Protein AF-A0AAJ5R1I3-F1 (afdb_monomer)

Organism: NCBI:txid644356

Secondary structure (DSSP, 8-state):
-------S-SHHHHHHHHHHHHHHHHHHHHGGGSPPHHHHHHHHHHHHHHHHHHHHHHHHHHHHHHHHHHHHHHHHHHHHHHHHHHHHHHHHHHHHHHHHHHHHHHHHHHHHHTT---PPP----------------PPPPP----

Solvent-accessible surface area (backbone atoms only —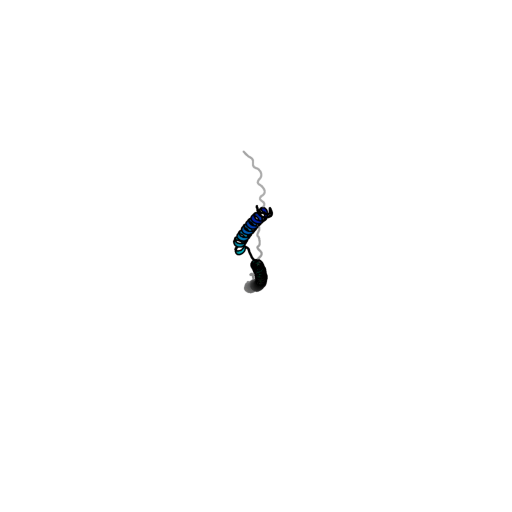 not comparable to full-atom values): 9051 Å² total; per-residue (Å²): 134,88,77,84,87,86,80,94,76,58,70,70,55,56,56,50,49,55,53,49,52,56,49,49,56,52,46,67,67,43,56,86,75,50,84,48,75,66,55,55,52,49,53,50,50,53,51,53,49,53,52,51,51,52,50,51,51,50,53,49,52,52,50,49,52,52,50,52,51,54,49,52,54,50,51,53,52,52,52,49,53,51,51,51,51,53,51,50,52,53,52,52,52,53,53,51,51,52,55,52,48,54,52,50,51,54,52,50,51,57,59,56,50,71,77,61,75,70,78,75,81,89,73,89,72,84,82,79,81,80,77,77,82,80,74,86,76,80,81,86,76,91,80,82,83,136

Foldseek 3Di:
DDDDDDDPPPDVVVVVVVVVVVVVVVCVVCVVVDDDPVNVVVVVVVVVVVVVVVVVVVVVVVVVVVVVVVVVVVVVVVVVVVVVVVVVVVVVVVVVVVVVVVVVVVVVVVVVVVVPPPPDPDDPDDDPPDDDPPPDDDDDDDDDDD

Mean predicted aligned error: 18.34 Å

Sequence (146 aa):
MTRESPSLAGDGNLSHDARMEARIVQLETIIPTLATKADVESLRADLNKSAGELLADLNKSAGELRADLNKSAGELRADFEKAQKENRTWMLATVLALFAGILGVGGFVVSSIKGSYQALPAQSAPIIIQLPAQALQPPPQAAKQP

Structure (mmCIF, N/CA/C/O backbone):
data_AF-A0AAJ5R1I3-F1
#
_entry.id   AF-A0AAJ5R1I3-F1
#
loop_
_atom_site.group_PDB
_atom_site.id
_atom_site.type_symbol
_atom_site.label_atom_id
_atom_site.label_alt_id
_atom_site.label_comp_id
_atom_site.label_asym_id
_atom_site.label_entity_id
_atom_site.label_seq_id
_atom_site.pdbx_PDB_ins_code
_atom_site.Cartn_x
_atom_site.Cartn_y
_atom_site.Cartn_z
_atom_site.occupancy
_atom_site.B_iso_or_equiv
_atom_site.auth_seq_id
_atom_site.auth_comp_id
_atom_site.auth_asym_id
_atom_site.auth_atom_id
_atom_site.pdbx_PDB_model_num
ATOM 1 N N . MET A 1 1 ? 56.980 12.813 -82.007 1.00 42.78 1 MET A N 1
ATOM 2 C CA . MET A 1 1 ? 57.601 12.979 -80.677 1.00 42.78 1 MET A CA 1
ATOM 3 C C . MET A 1 1 ? 56.604 13.745 -79.819 1.00 42.78 1 MET A C 1
ATOM 5 O O . MET A 1 1 ? 56.274 14.858 -80.187 1.00 42.78 1 MET A O 1
ATOM 9 N N . THR A 1 2 ? 55.865 13.042 -78.949 1.00 49.53 2 THR A N 1
ATOM 10 C CA . THR A 1 2 ? 56.117 12.924 -77.482 1.00 49.53 2 THR A CA 1
ATOM 11 C C . THR A 1 2 ? 55.581 14.149 -76.728 1.00 49.53 2 THR A C 1
ATOM 13 O O . THR A 1 2 ? 55.910 15.253 -77.124 1.00 49.53 2 THR A O 1
ATOM 16 N N . ARG A 1 3 ? 54.818 14.079 -75.633 1.00 48.66 3 ARG A N 1
ATOM 17 C CA . ARG A 1 3 ? 54.416 13.009 -74.701 1.00 48.66 3 ARG A CA 1
ATOM 18 C C . ARG A 1 3 ? 53.268 13.583 -73.833 1.00 48.66 3 ARG A C 1
ATOM 20 O O . ARG A 1 3 ? 53.324 14.762 -73.511 1.00 48.66 3 ARG A O 1
ATOM 27 N N . GLU A 1 4 ? 52.304 12.729 -73.480 1.00 55.00 4 GLU A N 1
ATOM 28 C CA . GLU A 1 4 ? 51.618 12.594 -72.173 1.00 55.00 4 GLU A CA 1
ATOM 29 C C . GLU A 1 4 ? 51.054 13.845 -71.445 1.00 55.00 4 GLU A C 1
ATOM 31 O O . GLU A 1 4 ? 51.787 14.722 -70.995 1.00 55.00 4 GLU A O 1
ATOM 36 N N . SER A 1 5 ? 49.741 13.838 -71.181 1.00 65.50 5 SER A N 1
ATOM 37 C CA . SER A 1 5 ? 49.117 14.547 -70.043 1.00 65.50 5 SER A CA 1
ATOM 38 C C . SER A 1 5 ? 49.452 13.834 -68.714 1.00 65.50 5 SER A C 1
ATOM 40 O O . SER A 1 5 ? 49.737 12.637 -68.743 1.00 65.50 5 SER A O 1
ATOM 42 N N . PRO A 1 6 ? 49.349 14.494 -67.538 1.00 58.75 6 PRO A N 1
ATOM 43 C CA . PRO A 1 6 ? 48.180 14.167 -66.712 1.00 58.75 6 PRO A CA 1
ATOM 44 C C . PRO A 1 6 ? 47.597 15.329 -65.884 1.00 58.75 6 PRO A C 1
ATOM 46 O O . PRO A 1 6 ? 48.252 16.287 -65.485 1.00 58.75 6 PRO A O 1
ATOM 49 N N . SER A 1 7 ? 46.302 15.179 -65.633 1.00 56.16 7 SER A N 1
ATOM 50 C CA . SER A 1 7 ? 45.360 16.026 -64.906 1.00 56.16 7 SER A CA 1
ATOM 51 C C . SER A 1 7 ? 45.660 16.207 -63.408 1.00 56.16 7 SER A C 1
ATOM 53 O O . SER A 1 7 ? 45.781 15.229 -62.675 1.00 56.16 7 SER A O 1
ATOM 55 N N . LEU A 1 8 ? 45.617 17.458 -62.933 1.00 56.56 8 LEU A N 1
ATOM 56 C CA . LEU A 1 8 ? 45.703 17.892 -61.523 1.00 56.56 8 LEU A CA 1
ATOM 57 C C . LEU A 1 8 ? 44.417 17.651 -60.683 1.00 56.56 8 LEU A C 1
ATOM 59 O O . LEU A 1 8 ? 44.155 18.366 -59.722 1.00 56.56 8 LEU A O 1
ATOM 63 N N . ALA A 1 9 ? 43.598 16.650 -61.016 1.00 58.69 9 ALA A N 1
ATOM 64 C CA . ALA A 1 9 ? 42.304 16.401 -60.358 1.00 58.69 9 ALA A CA 1
ATOM 65 C C . ALA A 1 9 ? 42.320 15.285 -59.282 1.00 58.69 9 ALA A C 1
ATOM 67 O O . ALA A 1 9 ? 41.268 14.940 -58.753 1.00 58.69 9 ALA A O 1
ATOM 68 N N . GLY A 1 10 ? 43.481 14.692 -58.967 1.00 58.97 10 GLY A N 1
ATOM 69 C CA . GLY A 1 10 ? 43.564 13.428 -58.212 1.00 58.97 10 GLY A CA 1
ATOM 70 C C . GLY A 1 10 ? 43.868 13.504 -56.706 1.00 58.97 10 GLY A C 1
ATOM 71 O O . GLY A 1 10 ? 43.483 12.596 -55.981 1.00 58.97 10 GLY A O 1
ATOM 72 N N . ASP A 1 11 ? 44.524 14.552 -56.202 1.00 61.41 11 ASP A N 1
ATOM 73 C CA . ASP A 1 11 ? 45.155 14.510 -54.863 1.00 61.41 11 ASP A CA 1
ATOM 74 C C . ASP A 1 11 ? 44.174 14.758 -53.688 1.00 61.41 11 ASP A C 1
ATOM 76 O O . ASP A 1 11 ? 44.188 14.074 -52.663 1.00 61.41 11 ASP A O 1
ATOM 80 N N . GLY A 1 12 ? 43.223 15.684 -53.858 1.00 68.69 12 GLY A N 1
ATOM 81 C CA . GLY A 1 12 ? 42.193 15.974 -52.848 1.00 68.69 12 GLY A CA 1
ATOM 82 C C . GLY A 1 12 ? 41.113 14.891 -52.723 1.00 68.69 12 GLY A C 1
ATOM 83 O O . GLY A 1 12 ? 40.548 14.706 -51.647 1.00 68.69 12 GLY A O 1
ATOM 84 N N . ASN A 1 13 ? 40.846 14.150 -53.802 1.00 71.31 13 ASN A N 1
ATOM 85 C CA . ASN A 1 13 ? 39.834 13.093 -53.805 1.00 71.31 13 ASN A CA 1
ATOM 86 C C . ASN A 1 13 ? 40.316 11.860 -53.020 1.00 71.31 13 ASN A C 1
ATOM 88 O O . ASN A 1 13 ? 39.597 11.343 -52.175 1.00 71.31 13 ASN A O 1
ATOM 92 N N . LEU A 1 14 ? 41.585 11.474 -53.200 1.00 75.75 14 LEU A N 1
ATOM 93 C CA . LEU A 1 14 ? 42.201 10.339 -52.500 1.00 75.75 14 LEU A CA 1
ATOM 94 C C . LEU A 1 14 ? 42.266 10.540 -50.975 1.00 75.75 14 LEU A C 1
ATOM 96 O O . LEU A 1 14 ? 42.027 9.609 -50.207 1.00 75.75 14 LEU A O 1
ATOM 100 N N . SER A 1 15 ? 42.568 11.760 -50.519 1.00 80.88 15 SER A N 1
ATOM 101 C CA . SER A 1 15 ? 42.610 12.083 -49.083 1.00 80.88 15 SER A CA 1
ATOM 102 C C . SER A 1 15 ? 41.217 12.155 -48.444 1.00 80.88 15 SER A C 1
ATOM 104 O O . SER A 1 15 ? 41.043 11.780 -47.280 1.00 80.88 15 SER A O 1
ATOM 106 N N . HIS A 1 16 ? 40.210 12.599 -49.198 1.00 86.75 16 HIS A N 1
ATOM 107 C CA . HIS A 1 16 ? 38.816 12.589 -48.765 1.00 86.75 16 HIS A CA 1
ATOM 108 C C . HIS A 1 16 ? 38.272 11.160 -48.631 1.00 86.75 16 HIS A C 1
ATOM 110 O O . HIS A 1 16 ? 37.646 10.837 -47.618 1.00 86.75 16 HIS A O 1
ATOM 116 N N . ASP A 1 17 ? 38.585 10.295 -49.594 1.00 89.75 17 ASP A N 1
ATOM 117 C CA . ASP A 1 17 ? 38.174 8.891 -49.596 1.00 89.75 17 ASP A CA 1
ATOM 118 C C . ASP A 1 17 ? 38.797 8.131 -48.415 1.00 89.75 17 ASP A C 1
ATOM 120 O O . ASP A 1 17 ? 38.080 7.487 -47.650 1.00 89.75 17 ASP A O 1
ATOM 124 N N . ALA A 1 18 ? 40.096 8.319 -48.149 1.00 89.12 18 ALA A N 1
ATOM 125 C CA . ALA A 1 18 ? 40.764 7.723 -46.985 1.00 89.12 18 ALA A CA 1
ATOM 126 C C . ALA A 1 18 ? 40.139 8.153 -45.640 1.00 89.12 18 ALA A C 1
ATOM 128 O O . ALA A 1 18 ? 40.056 7.370 -44.690 1.00 89.12 18 ALA A O 1
ATOM 129 N N . ARG A 1 19 ? 39.665 9.402 -45.543 1.00 91.69 19 ARG A N 1
ATOM 130 C CA . ARG A 1 19 ? 38.959 9.909 -44.356 1.00 91.69 19 ARG A CA 1
ATOM 131 C C . ARG A 1 19 ? 37.545 9.338 -44.233 1.00 91.69 19 ARG A C 1
ATOM 133 O O . ARG A 1 19 ? 37.079 9.153 -43.107 1.00 91.69 19 ARG A O 1
ATOM 140 N N . MET A 1 20 ? 36.850 9.107 -45.348 1.00 93.56 20 MET A N 1
ATOM 141 C CA . MET A 1 20 ? 35.545 8.439 -45.341 1.00 93.56 20 MET A CA 1
ATOM 142 C C . MET A 1 20 ? 35.683 6.983 -44.898 1.00 93.56 20 MET A C 1
ATOM 144 O O . MET A 1 20 ? 34.953 6.575 -43.998 1.00 93.56 20 MET A O 1
ATOM 148 N N . GLU A 1 21 ? 36.678 6.259 -45.408 1.00 93.44 21 GLU A N 1
ATOM 149 C CA . GLU A 1 21 ? 36.991 4.887 -44.984 1.00 93.44 21 GLU A CA 1
ATOM 150 C C . GLU A 1 21 ? 37.261 4.797 -43.474 1.00 93.44 21 GLU A C 1
ATOM 152 O O . GLU A 1 21 ? 36.655 3.991 -42.768 1.00 93.44 21 GLU A O 1
ATOM 157 N N . ALA A 1 22 ? 38.075 5.706 -42.924 1.00 93.50 22 ALA A N 1
ATOM 158 C CA . ALA A 1 22 ? 38.331 5.747 -41.482 1.00 93.50 22 ALA A CA 1
ATOM 159 C C . ALA A 1 22 ? 37.051 5.966 -40.643 1.00 93.50 22 ALA A C 1
ATOM 161 O O . ALA A 1 22 ? 36.911 5.400 -39.557 1.00 93.50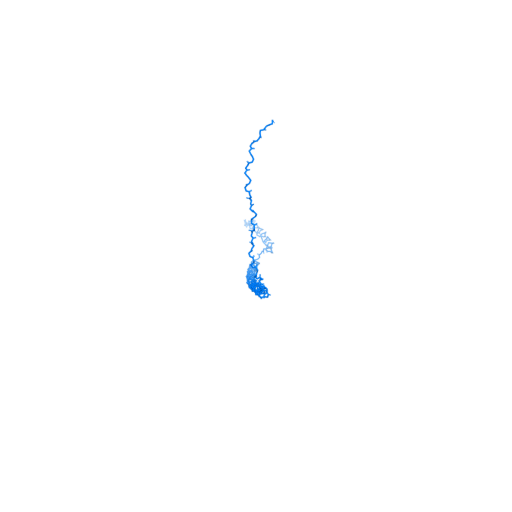 22 ALA A O 1
ATOM 162 N N . ARG A 1 23 ? 36.099 6.772 -41.140 1.00 93.50 23 ARG A N 1
ATOM 163 C CA . ARG A 1 23 ? 34.801 6.999 -40.478 1.00 93.50 23 ARG A CA 1
ATOM 164 C C . ARG A 1 23 ? 33.881 5.787 -40.580 1.00 93.50 23 ARG A C 1
ATOM 166 O O . ARG A 1 23 ? 33.162 5.521 -39.622 1.00 93.50 23 ARG A O 1
ATOM 173 N N . ILE A 1 24 ? 33.899 5.069 -41.701 1.00 95.12 24 ILE A N 1
ATOM 174 C CA . ILE A 1 24 ? 33.105 3.848 -41.896 1.00 95.12 24 ILE A CA 1
ATOM 175 C C . ILE A 1 24 ? 33.560 2.776 -40.905 1.00 95.12 24 ILE A C 1
ATOM 177 O O . ILE A 1 24 ? 32.738 2.298 -40.128 1.00 95.12 24 ILE A O 1
ATOM 181 N N . VAL A 1 25 ? 34.867 2.509 -40.824 1.00 94.94 25 VAL A N 1
ATOM 182 C CA . VAL A 1 25 ? 35.434 1.548 -39.858 1.00 94.94 25 VAL A CA 1
ATOM 183 C C . VAL A 1 25 ? 35.075 1.927 -38.414 1.00 94.94 25 VAL A C 1
ATOM 185 O O . VAL A 1 25 ? 34.725 1.072 -37.594 1.00 94.94 25 VAL A O 1
ATOM 188 N N . GLN A 1 26 ? 35.109 3.224 -38.090 1.00 93.25 26 GLN A N 1
ATOM 189 C CA . GLN A 1 26 ? 34.713 3.711 -36.769 1.00 93.25 26 GLN A CA 1
ATOM 190 C C . GLN A 1 26 ? 33.216 3.494 -36.490 1.00 93.25 26 GLN A C 1
ATOM 192 O O . GLN A 1 26 ? 32.855 3.109 -35.378 1.00 93.25 26 GLN A O 1
ATOM 197 N N . LEU A 1 27 ? 32.344 3.712 -37.477 1.00 93.12 27 LEU A N 1
ATOM 198 C CA . LEU A 1 27 ? 30.908 3.468 -37.341 1.00 93.12 27 LEU A CA 1
ATOM 199 C C . LEU A 1 27 ? 30.604 1.977 -37.193 1.00 93.12 27 LEU A C 1
ATOM 201 O O . LEU A 1 27 ? 29.858 1.619 -36.290 1.00 93.12 27 LEU A O 1
ATOM 205 N N . GLU A 1 28 ? 31.216 1.108 -37.996 1.00 94.25 28 GLU A N 1
ATOM 206 C CA . GLU A 1 28 ? 31.054 -0.350 -37.890 1.00 94.25 28 GLU A CA 1
ATOM 207 C C . GLU A 1 28 ? 31.477 -0.880 -36.516 1.00 94.25 28 GLU A C 1
ATOM 209 O O . GLU A 1 28 ? 30.824 -1.762 -35.961 1.00 94.25 28 GLU A O 1
ATOM 214 N N . THR A 1 29 ? 32.515 -0.282 -35.925 1.00 93.94 29 THR A N 1
ATOM 215 C CA . THR A 1 29 ? 32.968 -0.625 -34.569 1.00 93.94 29 THR A CA 1
ATOM 216 C C . THR A 1 29 ? 31.969 -0.179 -33.493 1.00 93.94 29 THR A C 1
ATOM 218 O O . THR A 1 29 ? 31.801 -0.865 -32.486 1.00 93.94 29 THR A O 1
ATOM 221 N N . ILE A 1 30 ? 31.299 0.964 -33.679 1.00 94.31 30 ILE A N 1
ATOM 222 C CA . ILE A 1 30 ? 30.423 1.569 -32.660 1.00 94.31 30 ILE A CA 1
ATOM 223 C C . ILE A 1 30 ? 28.972 1.069 -32.764 1.00 94.31 30 ILE A C 1
ATOM 225 O O . ILE A 1 30 ? 28.338 0.862 -31.728 1.00 94.31 30 ILE A O 1
ATOM 229 N N . ILE A 1 31 ? 28.452 0.823 -33.972 1.00 92.94 31 ILE A N 1
ATOM 230 C CA . ILE A 1 31 ? 27.080 0.347 -34.239 1.00 92.94 31 ILE A CA 1
ATOM 231 C C . ILE A 1 31 ? 26.611 -0.784 -33.302 1.00 92.94 31 ILE A C 1
ATOM 233 O O . ILE A 1 31 ? 25.524 -0.634 -32.746 1.00 92.94 31 ILE A O 1
ATOM 237 N N . PRO A 1 32 ? 27.373 -1.870 -33.048 1.00 91.56 32 PRO A N 1
ATOM 238 C CA . PRO A 1 32 ? 26.905 -2.960 -32.183 1.00 91.56 32 PRO A CA 1
ATOM 239 C C . PRO A 1 32 ? 26.792 -2.584 -30.696 1.00 91.56 32 PRO A C 1
ATOM 241 O O . PRO A 1 32 ? 26.204 -3.332 -29.921 1.00 91.56 32 PRO A O 1
ATOM 244 N N . THR A 1 33 ? 27.360 -1.449 -30.284 1.00 91.56 33 THR A N 1
ATOM 245 C CA . THR A 1 33 ? 27.315 -0.953 -28.896 1.00 91.56 33 THR A CA 1
ATOM 246 C C . THR A 1 33 ? 26.300 0.167 -28.687 1.00 91.56 33 THR A C 1
ATOM 248 O O . THR A 1 33 ? 26.028 0.550 -27.549 1.00 91.56 33 THR A O 1
ATOM 251 N N . LEU A 1 34 ? 25.738 0.708 -29.771 1.00 92.88 34 LEU A N 1
ATOM 252 C CA . LEU A 1 34 ? 24.719 1.742 -29.689 1.00 92.88 34 LEU A CA 1
ATOM 253 C C . LEU A 1 34 ? 23.361 1.120 -29.390 1.00 92.88 34 LEU A C 1
ATOM 255 O O . LEU A 1 34 ? 22.942 0.162 -30.033 1.00 92.88 34 LEU A O 1
ATOM 259 N N . ALA A 1 35 ? 22.645 1.734 -28.452 1.00 91.25 35 ALA A N 1
ATOM 260 C CA . ALA A 1 35 ? 21.243 1.426 -28.245 1.00 91.25 35 ALA A CA 1
ATOM 261 C C . ALA A 1 35 ? 20.453 1.763 -29.513 1.00 91.25 35 ALA A C 1
ATOM 263 O O . ALA A 1 35 ? 20.545 2.868 -30.063 1.00 91.25 35 ALA A O 1
ATOM 264 N N . THR A 1 36 ? 19.661 0.803 -29.967 1.00 93.56 36 THR A N 1
ATOM 265 C CA . THR A 1 36 ? 18.763 0.985 -31.098 1.00 93.56 36 THR A CA 1
ATOM 266 C C . THR A 1 36 ? 17.476 1.672 -30.646 1.00 93.56 36 THR A C 1
ATOM 268 O O . THR A 1 36 ? 17.127 1.723 -29.465 1.00 93.56 36 THR A O 1
ATOM 271 N N . LYS A 1 37 ? 16.707 2.187 -31.609 1.00 94.75 37 LYS A N 1
ATOM 272 C CA . LYS A 1 37 ? 15.369 2.732 -31.339 1.00 94.75 37 LYS A CA 1
ATOM 273 C C . LYS A 1 37 ? 14.445 1.697 -30.679 1.00 94.75 37 LYS A C 1
ATOM 275 O O . LYS A 1 37 ? 13.630 2.075 -29.843 1.00 94.75 37 LYS A O 1
ATOM 280 N N . ALA A 1 38 ? 14.604 0.417 -31.023 1.00 94.88 38 ALA A N 1
ATOM 281 C CA . ALA A 1 38 ? 13.839 -0.672 -30.425 1.00 94.88 38 ALA A CA 1
ATOM 282 C C . ALA A 1 38 ? 14.158 -0.840 -28.929 1.00 94.88 38 ALA A C 1
ATOM 284 O O . ALA A 1 38 ? 13.236 -0.998 -28.133 1.00 94.88 38 ALA A O 1
ATOM 285 N N . ASP A 1 39 ? 15.428 -0.712 -28.531 1.00 95.88 39 ASP A N 1
ATOM 286 C CA . ASP A 1 39 ? 15.838 -0.817 -27.122 1.00 95.88 39 ASP A CA 1
ATOM 287 C C . ASP A 1 39 ? 15.226 0.305 -26.275 1.00 95.88 39 ASP A C 1
ATOM 289 O O . ASP A 1 39 ? 14.730 0.073 -25.173 1.00 95.88 39 ASP A O 1
ATOM 293 N N . VAL A 1 40 ? 15.196 1.529 -26.813 1.00 96.25 40 VAL A N 1
ATOM 294 C CA . VAL A 1 40 ? 14.585 2.686 -26.139 1.00 96.25 40 VAL A CA 1
ATOM 295 C C . VAL A 1 40 ? 13.069 2.523 -26.011 1.00 96.25 40 VAL A C 1
ATOM 297 O O . VAL A 1 40 ? 12.496 2.858 -24.973 1.00 96.25 40 VAL A O 1
ATOM 300 N N . GLU A 1 41 ? 12.403 2.007 -27.045 1.00 97.56 41 GLU A N 1
ATOM 301 C CA . GLU A 1 41 ? 10.967 1.715 -26.992 1.00 97.56 41 GLU A CA 1
ATOM 302 C C . GLU A 1 41 ? 10.649 0.604 -25.984 1.00 97.56 41 GLU A C 1
ATOM 304 O O . GLU A 1 41 ? 9.704 0.760 -25.207 1.00 97.56 41 GLU A O 1
ATOM 309 N N . SER A 1 42 ? 11.469 -0.451 -25.927 1.00 96.75 42 SER A N 1
ATOM 310 C CA . SER A 1 42 ? 11.349 -1.515 -24.924 1.00 96.75 42 SER A CA 1
ATOM 311 C C . SER A 1 42 ? 11.509 -0.962 -23.512 1.00 96.75 42 SER A C 1
ATOM 313 O O . SER A 1 42 ? 10.632 -1.157 -22.675 1.00 96.75 42 SER A O 1
ATOM 315 N N . LEU A 1 43 ? 12.566 -0.183 -23.259 1.00 97.50 43 LEU A N 1
ATOM 316 C CA . LEU A 1 43 ? 12.811 0.409 -21.944 1.00 97.50 43 LEU A CA 1
ATOM 317 C C . LEU A 1 43 ? 11.661 1.328 -21.510 1.00 97.50 43 LEU A C 1
ATOM 319 O O . LEU A 1 43 ? 11.266 1.340 -20.344 1.00 97.50 43 LEU A O 1
ATOM 323 N N . ARG A 1 44 ? 11.088 2.091 -22.447 1.00 97.25 44 ARG A N 1
ATOM 324 C CA . ARG A 1 44 ? 9.927 2.944 -22.172 1.00 97.25 44 ARG A CA 1
ATOM 325 C C . ARG A 1 44 ? 8.676 2.122 -21.856 1.00 97.25 44 ARG A C 1
ATOM 327 O O . ARG A 1 44 ? 7.907 2.515 -20.978 1.00 97.25 44 ARG A O 1
ATOM 334 N N . ALA A 1 45 ? 8.462 1.012 -22.558 1.00 97.75 45 ALA A N 1
ATOM 335 C CA . ALA A 1 45 ? 7.361 0.098 -22.276 1.00 97.75 45 ALA A CA 1
ATOM 336 C C . ALA A 1 45 ? 7.515 -0.545 -20.889 1.00 97.75 45 ALA A C 1
ATOM 338 O O . ALA A 1 45 ? 6.562 -0.526 -20.109 1.00 97.75 45 ALA A O 1
ATOM 339 N N . ASP A 1 46 ? 8.716 -1.012 -20.547 1.00 97.94 46 ASP A N 1
ATOM 340 C CA . ASP A 1 46 ? 9.024 -1.607 -19.242 1.00 97.94 46 ASP A CA 1
ATOM 341 C C . ASP A 1 46 ? 8.867 -0.597 -18.099 1.00 97.94 46 ASP A C 1
ATOM 343 O O . ASP A 1 46 ? 8.296 -0.911 -17.050 1.00 97.94 46 ASP A O 1
ATOM 347 N N . LEU A 1 47 ? 9.294 0.651 -18.309 1.00 97.88 47 LEU A N 1
ATOM 348 C CA . LEU A 1 47 ? 9.109 1.718 -17.328 1.00 97.88 47 LEU A CA 1
ATOM 349 C C . LEU A 1 47 ? 7.624 2.035 -17.112 1.00 97.88 47 LEU A C 1
ATOM 351 O O . LEU A 1 47 ? 7.174 2.152 -15.976 1.00 97.88 47 LEU A O 1
ATOM 355 N N . ASN A 1 48 ? 6.842 2.139 -18.188 1.00 97.88 48 ASN A N 1
ATOM 356 C CA . ASN A 1 48 ? 5.404 2.382 -18.072 1.00 97.88 48 ASN A CA 1
ATOM 357 C C . ASN A 1 48 ? 4.684 1.217 -17.386 1.00 97.88 48 ASN A C 1
ATOM 359 O O . ASN A 1 48 ? 3.784 1.441 -16.576 1.00 97.88 48 ASN A O 1
ATOM 363 N N . LYS A 1 49 ? 5.083 -0.020 -17.694 1.00 98.06 49 LYS A N 1
ATOM 364 C CA . LYS A 1 49 ? 4.528 -1.219 -17.069 1.00 98.06 49 LYS A CA 1
ATOM 365 C C . LYS A 1 49 ? 4.835 -1.256 -15.573 1.00 98.06 49 LYS A C 1
ATOM 367 O O . LYS A 1 49 ? 3.906 -1.352 -14.779 1.00 98.06 49 LYS A O 1
ATOM 372 N N . SER A 1 50 ? 6.104 -1.113 -15.194 1.00 97.81 50 SER A N 1
ATOM 373 C CA . SER A 1 50 ? 6.522 -1.122 -13.784 1.00 97.81 50 SER A CA 1
ATOM 374 C C . SER A 1 50 ? 5.887 0.016 -12.984 1.00 97.81 50 SER A C 1
ATOM 376 O O . SER A 1 50 ? 5.429 -0.203 -11.865 1.00 97.81 50 SER A O 1
ATOM 378 N N . ALA A 1 51 ? 5.767 1.213 -13.566 1.00 97.62 51 ALA A N 1
ATOM 379 C CA . ALA A 1 51 ? 5.042 2.318 -12.943 1.00 97.62 51 ALA A CA 1
ATOM 380 C C . ALA A 1 51 ? 3.551 1.992 -12.740 1.00 97.62 51 ALA A C 1
ATOM 382 O O . ALA A 1 51 ? 2.991 2.299 -11.688 1.00 97.62 51 ALA A O 1
ATOM 383 N N . GLY A 1 52 ? 2.909 1.350 -13.722 1.00 98.12 52 GLY A N 1
ATOM 384 C CA . GLY A 1 52 ? 1.522 0.900 -13.609 1.00 98.12 52 GLY A CA 1
ATOM 385 C C . GLY A 1 52 ? 1.323 -0.154 -12.517 1.00 98.12 52 GLY A C 1
ATOM 386 O O . GLY A 1 52 ? 0.382 -0.048 -11.733 1.00 98.12 52 GLY A O 1
ATOM 387 N N . GLU A 1 53 ? 2.227 -1.129 -12.428 1.00 98.19 53 GLU A N 1
ATOM 388 C CA . GLU A 1 53 ? 2.214 -2.171 -11.392 1.00 98.19 53 GLU A CA 1
ATOM 389 C C . GLU A 1 53 ? 2.399 -1.570 -9.991 1.00 98.19 53 GLU A C 1
ATOM 391 O O . GLU A 1 53 ? 1.590 -1.831 -9.102 1.00 98.19 53 GLU A O 1
ATOM 396 N N . LEU A 1 54 ? 3.369 -0.666 -9.814 1.00 97.94 54 LEU A N 1
ATOM 397 C CA . LEU A 1 54 ? 3.592 0.050 -8.551 1.00 97.94 54 LEU A CA 1
ATOM 398 C C . LEU A 1 54 ? 2.358 0.839 -8.093 1.00 97.94 54 LEU A C 1
ATOM 400 O O . LEU A 1 54 ? 2.016 0.825 -6.910 1.00 97.94 54 LEU A O 1
ATOM 404 N N . LEU A 1 55 ? 1.677 1.531 -9.010 1.00 97.50 55 LEU A N 1
ATOM 405 C CA . LEU A 1 55 ? 0.451 2.269 -8.686 1.00 97.50 55 LEU A CA 1
ATOM 406 C C . LEU A 1 55 ? -0.698 1.332 -8.299 1.00 97.50 55 LEU A C 1
ATOM 408 O O . LEU A 1 55 ? -1.466 1.651 -7.386 1.00 97.50 55 LEU A O 1
ATOM 412 N N . ALA A 1 56 ? -0.816 0.182 -8.964 1.00 97.62 56 ALA A N 1
ATOM 413 C CA . ALA A 1 56 ? -1.812 -0.826 -8.622 1.00 97.62 56 ALA A CA 1
ATOM 414 C C . ALA A 1 56 ? -1.562 -1.409 -7.222 1.00 97.62 56 ALA A C 1
ATOM 416 O O . ALA A 1 56 ? -2.495 -1.477 -6.416 1.00 97.62 56 ALA A O 1
ATOM 417 N N . ASP A 1 57 ? -0.311 -1.742 -6.903 1.00 98.06 57 ASP A N 1
ATOM 418 C CA . ASP A 1 57 ? 0.091 -2.260 -5.592 1.00 98.06 57 ASP A CA 1
ATOM 419 C C . ASP A 1 57 ? -0.104 -1.226 -4.477 1.00 98.06 57 ASP A C 1
ATOM 421 O O . ASP A 1 57 ? -0.606 -1.551 -3.395 1.00 98.06 57 ASP A O 1
ATOM 425 N N . LEU A 1 58 ? 0.211 0.044 -4.743 1.00 97.44 58 LEU A N 1
ATOM 426 C CA . LEU A 1 58 ? -0.048 1.136 -3.805 1.00 97.44 58 LEU A CA 1
ATOM 427 C C . LEU A 1 58 ? -1.551 1.280 -3.525 1.00 97.44 58 LEU A C 1
ATOM 429 O O . LEU A 1 58 ? -1.969 1.393 -2.375 1.00 97.44 58 LEU A O 1
ATOM 433 N N . ASN A 1 59 ? -2.383 1.250 -4.567 1.00 97.06 59 ASN A N 1
ATOM 434 C CA . ASN A 1 59 ? -3.828 1.375 -4.404 1.00 97.06 59 ASN A CA 1
ATOM 435 C C . ASN A 1 59 ? -4.428 0.168 -3.666 1.00 97.06 59 ASN A C 1
ATOM 437 O O . ASN A 1 59 ? -5.310 0.329 -2.820 1.00 97.06 59 ASN A O 1
ATOM 441 N N . LYS A 1 60 ? -3.925 -1.039 -3.948 1.00 97.88 60 LYS A N 1
ATOM 442 C CA . LYS A 1 60 ? -4.327 -2.263 -3.251 1.00 97.88 60 LYS A CA 1
ATOM 443 C C . LYS A 1 60 ? -3.958 -2.205 -1.770 1.00 97.88 60 LYS A C 1
ATOM 445 O O . LYS A 1 60 ? -4.839 -2.363 -0.929 1.00 97.88 60 LYS A O 1
ATOM 450 N N . SER A 1 61 ? -2.696 -1.918 -1.457 1.00 97.31 61 SER A N 1
ATOM 451 C CA . SER A 1 61 ? -2.212 -1.834 -0.072 1.00 97.31 61 SER A CA 1
ATOM 452 C C . SER A 1 61 ? -2.913 -0.729 0.724 1.00 97.31 61 SER A C 1
ATOM 454 O O . SER A 1 61 ? -3.286 -0.945 1.875 1.00 97.31 61 SER A O 1
ATOM 456 N N . ALA A 1 62 ? -3.189 0.427 0.113 1.00 96.44 62 ALA A N 1
ATOM 457 C CA . ALA A 1 62 ? -3.988 1.479 0.740 1.00 96.44 62 ALA A CA 1
ATOM 458 C C . ALA A 1 62 ? -5.431 1.023 1.032 1.00 96.44 62 ALA A C 1
ATOM 460 O O . ALA A 1 62 ? -5.989 1.353 2.082 1.00 96.44 62 ALA A O 1
ATOM 461 N N . GLY A 1 63 ? -6.035 0.255 0.120 1.00 97.75 63 GLY A N 1
ATOM 462 C CA . GLY A 1 63 ? -7.357 -0.343 0.304 1.00 97.75 63 GLY A CA 1
ATOM 463 C C . GLY A 1 63 ? -7.394 -1.362 1.444 1.00 97.75 63 GLY A C 1
ATOM 464 O O . GLY A 1 63 ? -8.278 -1.288 2.298 1.00 97.75 63 GLY A O 1
ATOM 465 N N . GLU A 1 64 ? -6.415 -2.265 1.488 1.00 97.69 64 GLU A N 1
ATOM 466 C CA . GLU A 1 64 ? -6.254 -3.266 2.551 1.00 97.69 64 GLU A CA 1
ATOM 467 C C . GLU A 1 64 ? -6.043 -2.595 3.913 1.00 97.69 64 GLU A C 1
ATOM 469 O O . GLU A 1 64 ? -6.794 -2.860 4.849 1.00 97.69 64 GLU A O 1
ATOM 474 N N . LEU A 1 65 ? -5.126 -1.626 4.003 1.00 97.38 65 LEU A N 1
ATOM 475 C CA . LEU A 1 65 ? -4.873 -0.885 5.240 1.00 97.38 65 LEU A CA 1
ATOM 476 C C . LEU A 1 65 ? -6.128 -0.160 5.742 1.00 97.38 65 LEU A C 1
ATOM 478 O O . LEU A 1 65 ? -6.408 -0.138 6.941 1.00 97.38 65 LEU A O 1
ATOM 482 N N . ARG A 1 66 ? -6.914 0.431 4.834 1.00 96.62 66 ARG A N 1
ATOM 483 C CA . ARG A 1 66 ? -8.178 1.083 5.195 1.00 96.62 66 ARG A CA 1
ATOM 484 C C . ARG A 1 66 ? -9.207 0.078 5.714 1.00 96.62 66 ARG A C 1
ATOM 486 O O . ARG A 1 66 ? -9.935 0.399 6.654 1.00 96.62 66 ARG A O 1
ATOM 493 N N . ALA A 1 67 ? -9.280 -1.108 5.113 1.00 97.00 67 ALA A N 1
ATOM 494 C CA . ALA A 1 67 ? -10.157 -2.176 5.577 1.00 97.00 67 ALA A CA 1
ATOM 495 C C . ALA A 1 67 ? -9.746 -2.665 6.975 1.00 97.00 67 ALA A C 1
ATOM 497 O O . ALA A 1 67 ? -10.604 -2.769 7.854 1.00 97.00 67 ALA A O 1
ATOM 498 N N . ASP A 1 68 ? -8.448 -2.862 7.206 1.00 97.50 68 ASP A N 1
ATOM 499 C CA . ASP A 1 68 ? -7.897 -3.282 8.498 1.00 97.50 68 ASP A CA 1
ATOM 500 C C . ASP A 1 68 ? -8.111 -2.228 9.592 1.00 97.50 68 ASP A C 1
ATOM 502 O O . ASP A 1 68 ? -8.512 -2.561 10.713 1.00 97.50 68 ASP A O 1
ATOM 506 N N . LEU A 1 69 ? -7.937 -0.940 9.275 1.00 96.50 69 LEU A N 1
ATOM 507 C CA . LEU A 1 69 ? -8.265 0.147 10.203 1.00 96.50 69 LEU A CA 1
ATOM 508 C C . LEU A 1 69 ? -9.754 0.155 10.559 1.00 96.50 69 LEU A C 1
ATOM 510 O O . LEU A 1 69 ? -10.113 0.304 11.724 1.00 96.50 69 LEU A O 1
ATOM 514 N N . ASN A 1 70 ? -10.634 -0.013 9.572 1.00 96.12 70 ASN A N 1
ATOM 515 C CA . ASN A 1 70 ? -12.072 -0.028 9.825 1.00 96.12 70 ASN A CA 1
ATOM 516 C C . ASN A 1 70 ? -12.489 -1.246 10.662 1.00 96.12 70 ASN A C 1
ATOM 518 O O . ASN A 1 70 ? -13.319 -1.127 11.564 1.00 96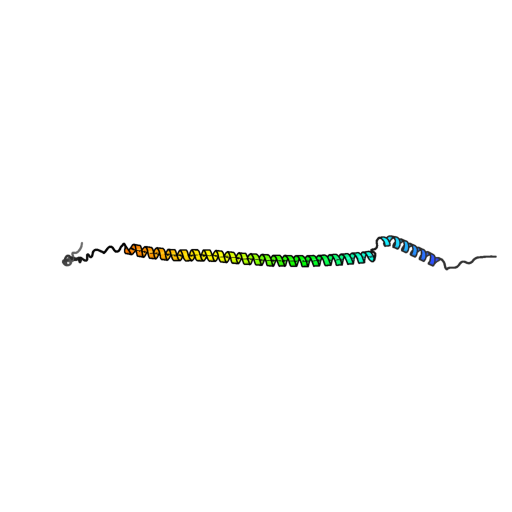.12 70 ASN A O 1
ATOM 522 N N . LYS A 1 71 ? -11.885 -2.409 10.394 1.00 97.38 71 LYS A N 1
ATOM 523 C CA . LYS A 1 71 ? -12.112 -3.631 11.164 1.00 97.38 71 LYS A CA 1
ATOM 524 C C . LYS A 1 71 ? -11.654 -3.469 12.611 1.00 97.38 71 LYS A C 1
ATOM 526 O O . LYS A 1 71 ? -12.458 -3.667 13.515 1.00 97.38 71 LYS A O 1
ATOM 531 N N . SER A 1 72 ? -10.411 -3.046 12.826 1.00 96.06 72 SER A N 1
ATOM 532 C CA . SER A 1 72 ? -9.854 -2.852 14.172 1.00 96.06 72 SER A CA 1
ATOM 533 C C . SER A 1 72 ? -10.604 -1.780 14.970 1.00 96.06 72 SER A C 1
ATOM 535 O O . SER A 1 72 ? -10.867 -1.970 16.155 1.00 96.06 72 SER A O 1
ATOM 537 N N . ALA A 1 73 ? -11.032 -0.686 14.332 1.00 95.25 73 ALA A N 1
ATOM 538 C CA . ALA A 1 73 ? -11.880 0.316 14.974 1.00 95.25 73 ALA A CA 1
ATOM 539 C C . ALA A 1 73 ? -13.249 -0.258 15.384 1.00 95.25 73 ALA A C 1
ATOM 541 O O . ALA A 1 73 ? -13.750 0.052 16.468 1.00 95.25 73 ALA A O 1
ATOM 542 N N . GLY A 1 74 ? -13.847 -1.104 14.538 1.00 96.44 74 GLY A N 1
ATOM 543 C CA . GLY A 1 74 ? -15.099 -1.800 14.838 1.00 96.44 74 GLY A CA 1
ATOM 544 C C . GLY A 1 74 ? -14.963 -2.794 15.993 1.00 96.44 74 GLY A C 1
ATOM 545 O O . GLY A 1 74 ? -15.797 -2.796 16.898 1.00 96.44 74 GLY A O 1
ATOM 546 N N . GLU A 1 75 ? -13.892 -3.588 16.001 1.00 96.44 75 GLU A N 1
ATOM 547 C CA . GLU A 1 75 ? -13.575 -4.528 17.083 1.00 96.44 75 GLU A CA 1
ATOM 548 C C . GLU A 1 75 ? -13.348 -3.791 18.407 1.00 96.44 75 GLU A C 1
ATOM 550 O O . GLU A 1 75 ? -14.001 -4.104 19.400 1.00 96.44 75 GLU A O 1
ATOM 555 N N . LEU A 1 76 ? -12.537 -2.727 18.412 1.00 95.81 76 LEU A N 1
ATOM 556 C CA . LEU A 1 76 ? -12.288 -1.922 19.611 1.00 95.81 76 LEU A CA 1
ATOM 557 C C . LEU A 1 76 ? -13.574 -1.285 20.159 1.00 95.81 76 LEU A C 1
ATOM 559 O O . LEU A 1 76 ? -13.771 -1.202 21.375 1.00 95.81 76 LEU A O 1
ATOM 563 N N . ARG A 1 77 ? -14.470 -0.838 19.271 1.00 95.31 77 ARG A N 1
ATOM 564 C CA . ARG A 1 77 ? -15.779 -0.304 19.663 1.00 95.31 77 ARG A CA 1
ATOM 565 C C . ARG A 1 77 ? -16.637 -1.380 20.326 1.00 95.31 77 ARG A C 1
ATOM 567 O O . ARG A 1 77 ? -17.219 -1.115 21.378 1.00 95.31 77 ARG A O 1
ATOM 574 N N . ALA A 1 78 ? -16.700 -2.570 19.734 1.00 95.81 78 ALA A N 1
ATOM 575 C CA . ALA A 1 78 ? -17.454 -3.695 20.276 1.00 95.81 78 ALA A CA 1
ATOM 576 C C . ALA A 1 78 ? -16.902 -4.147 21.639 1.00 95.81 78 ALA A C 1
ATOM 578 O O . ALA A 1 78 ? -17.676 -4.342 22.581 1.00 95.81 78 ALA A O 1
ATOM 579 N N . ASP A 1 79 ? -15.578 -4.233 21.772 1.00 96.25 79 ASP A N 1
ATOM 580 C CA . ASP A 1 79 ? -14.907 -4.581 23.025 1.00 96.25 79 ASP A CA 1
ATOM 581 C C . ASP A 1 79 ? -15.194 -3.552 24.120 1.00 96.25 79 ASP A C 1
ATOM 583 O O . ASP A 1 79 ? -15.527 -3.918 25.250 1.00 96.25 79 ASP A O 1
ATOM 587 N N . PHE A 1 80 ? -15.160 -2.259 23.785 1.00 94.25 80 PHE A N 1
ATOM 588 C CA . PHE A 1 80 ? -15.503 -1.202 24.732 1.00 94.25 80 PHE A CA 1
ATOM 589 C C . PHE A 1 80 ? -16.971 -1.278 25.177 1.00 94.25 80 PHE A C 1
ATOM 591 O O . PHE A 1 80 ? -17.266 -1.144 26.367 1.00 94.25 80 PHE A O 1
ATOM 598 N N . GLU A 1 81 ? -17.905 -1.530 24.256 1.00 95.38 81 GLU A N 1
ATOM 599 C CA . GLU A 1 81 ? -19.323 -1.703 24.592 1.00 95.38 81 GLU A CA 1
ATOM 600 C C . GLU A 1 81 ? -19.561 -2.915 25.497 1.00 95.38 81 GLU A C 1
ATOM 602 O O . GLU A 1 81 ? -20.361 -2.840 26.438 1.00 95.38 81 GLU A O 1
ATOM 607 N N . LYS A 1 82 ? -18.857 -4.021 25.245 1.00 95.31 82 LYS A N 1
ATOM 608 C CA . LYS A 1 82 ? -18.917 -5.217 26.087 1.00 95.31 82 LYS A CA 1
ATOM 609 C C . LYS A 1 82 ? -18.367 -4.933 27.485 1.00 95.31 82 LYS A C 1
ATOM 611 O O . LYS A 1 82 ? -19.067 -5.183 28.467 1.00 95.31 82 LYS A O 1
ATOM 616 N N . ALA A 1 83 ? -17.186 -4.322 27.572 1.00 94.31 83 ALA A N 1
ATOM 617 C CA . ALA A 1 83 ? -16.563 -3.953 28.840 1.00 94.31 83 ALA A CA 1
ATOM 618 C C . ALA A 1 83 ? -17.447 -2.996 29.660 1.00 94.31 83 ALA A C 1
ATOM 620 O O . ALA A 1 83 ? -17.618 -3.182 30.864 1.00 94.31 83 ALA A O 1
ATOM 621 N N . GLN A 1 84 ? -18.079 -2.006 29.017 1.00 92.31 84 GLN A N 1
ATOM 622 C CA . GLN A 1 84 ? -19.018 -1.098 29.684 1.00 92.31 84 GLN A CA 1
ATOM 623 C C . GLN A 1 84 ? -20.259 -1.826 30.215 1.00 92.31 84 GLN A C 1
ATOM 625 O O . GLN A 1 84 ? -20.684 -1.559 31.342 1.00 92.31 84 GLN A O 1
ATOM 630 N N . LYS A 1 85 ? -20.845 -2.752 29.443 1.00 93.81 85 LYS A N 1
ATOM 631 C CA . LYS A 1 85 ? -22.016 -3.538 29.880 1.00 93.81 85 LYS A CA 1
ATOM 632 C C . LYS A 1 85 ? -21.689 -4.436 31.067 1.00 93.81 85 LYS A C 1
ATOM 634 O O . LYS A 1 85 ? -22.455 -4.466 32.033 1.00 93.81 85 LYS A O 1
ATOM 639 N N . GLU A 1 86 ? -20.562 -5.138 31.012 1.00 93.44 86 GLU A N 1
ATOM 64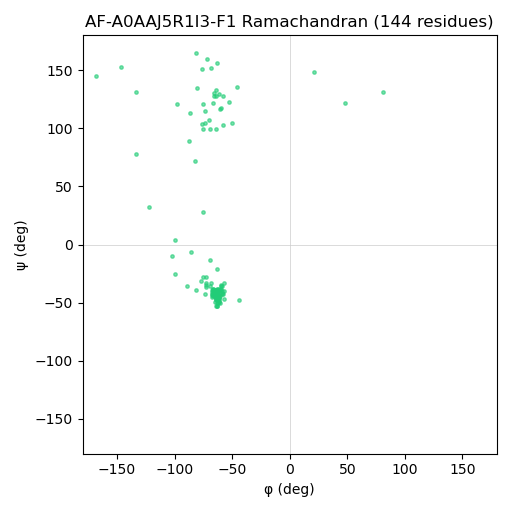0 C CA . GLU A 1 86 ? -20.097 -5.986 32.110 1.00 93.44 86 GLU A CA 1
ATOM 641 C C . GLU A 1 86 ? -19.836 -5.143 33.360 1.00 93.44 86 GLU A C 1
ATOM 643 O O . GLU A 1 86 ? -20.421 -5.410 34.411 1.00 93.44 86 GLU A O 1
ATOM 648 N N . ASN A 1 87 ? -19.072 -4.054 33.233 1.00 94.62 87 ASN A N 1
ATOM 649 C CA . ASN A 1 87 ? -18.785 -3.153 34.347 1.00 94.62 87 ASN A CA 1
ATOM 650 C C . ASN A 1 87 ? -20.063 -2.554 34.956 1.00 94.62 87 ASN A C 1
ATOM 652 O O . ASN A 1 87 ? -20.214 -2.517 36.175 1.00 94.62 87 ASN A O 1
ATOM 656 N N . ARG A 1 88 ? -21.027 -2.136 34.124 1.00 92.81 88 ARG A N 1
ATOM 657 C CA . ARG A 1 88 ? -22.317 -1.611 34.595 1.00 92.81 88 ARG A CA 1
ATOM 658 C C . ARG A 1 88 ? -23.122 -2.674 35.336 1.00 92.81 88 ARG A C 1
ATOM 660 O O . ARG A 1 88 ? -23.720 -2.358 36.359 1.00 92.81 88 ARG A O 1
ATOM 667 N N . THR A 1 89 ? -23.124 -3.913 34.852 1.00 94.25 89 THR A N 1
ATOM 668 C CA . THR A 1 89 ? -23.836 -5.027 35.497 1.00 94.25 89 THR A CA 1
ATOM 669 C C . THR A 1 89 ? -23.255 -5.320 36.879 1.00 94.25 89 THR A C 1
ATOM 671 O O . THR A 1 89 ? -24.002 -5.369 37.856 1.00 94.25 89 THR A O 1
ATOM 674 N N . TRP A 1 90 ? -21.927 -5.424 36.986 1.00 93.44 90 TRP A N 1
ATOM 675 C CA . TRP A 1 90 ? -21.249 -5.643 38.266 1.00 93.44 90 TRP A CA 1
ATOM 676 C C . TRP A 1 90 ? -21.414 -4.461 39.225 1.00 93.44 90 TRP A C 1
ATOM 678 O O . TRP A 1 90 ? -21.705 -4.670 40.399 1.00 93.44 90 TRP A O 1
ATOM 688 N N . MET A 1 91 ? -21.319 -3.224 38.731 1.00 95.31 91 MET A N 1
ATOM 689 C CA . MET A 1 91 ? -21.547 -2.023 39.540 1.00 95.31 91 MET A CA 1
ATOM 690 C C . MET A 1 91 ? -22.987 -1.944 40.069 1.00 95.31 91 MET A C 1
ATOM 692 O O . MET A 1 91 ? -23.196 -1.622 41.233 1.00 95.31 91 MET A O 1
ATOM 696 N N . LEU A 1 92 ? -23.998 -2.254 39.250 1.00 94.00 92 LEU A N 1
ATOM 697 C CA . LEU A 1 92 ? -25.387 -2.306 39.720 1.00 94.00 92 LEU A CA 1
ATOM 698 C C . LEU A 1 92 ? -25.587 -3.404 40.769 1.00 94.00 92 LEU A C 1
ATOM 700 O O . LEU A 1 92 ? -26.264 -3.166 41.768 1.00 94.00 92 LEU A O 1
ATOM 704 N N . ALA A 1 93 ? -24.983 -4.578 40.571 1.00 93.94 93 ALA A N 1
ATOM 705 C CA . ALA A 1 93 ? -25.064 -5.675 41.529 1.00 93.94 93 ALA A CA 1
ATOM 706 C C . ALA A 1 93 ? -24.457 -5.294 42.890 1.00 93.94 93 ALA A C 1
ATOM 708 O O . ALA A 1 93 ? -25.086 -5.529 43.923 1.00 93.94 93 ALA A O 1
ATOM 709 N N . THR A 1 94 ? -23.280 -4.659 42.909 1.00 95.38 94 THR A N 1
ATOM 710 C CA . THR A 1 94 ? -22.636 -4.235 44.163 1.00 95.38 94 THR A CA 1
ATOM 711 C C . THR A 1 94 ? -23.415 -3.125 44.861 1.00 95.38 94 THR A C 1
ATOM 713 O O . THR A 1 94 ? -23.603 -3.190 46.075 1.00 95.38 94 THR A O 1
ATOM 716 N N . VAL A 1 95 ? -23.934 -2.148 44.111 1.00 95.75 95 VAL A N 1
ATOM 717 C CA . VAL A 1 95 ? -24.774 -1.076 44.662 1.00 95.75 95 VAL A CA 1
ATOM 718 C C . VAL A 1 95 ? -26.043 -1.652 45.296 1.00 95.75 95 VAL A C 1
ATOM 720 O O . VAL A 1 95 ? -26.348 -1.334 46.445 1.00 95.75 95 VAL A O 1
ATOM 723 N N . LEU A 1 96 ? -26.755 -2.545 44.599 1.00 93.94 96 LEU A N 1
ATOM 724 C CA . LEU A 1 96 ? -27.959 -3.190 45.135 1.00 93.94 96 LEU A CA 1
ATOM 725 C C . LEU A 1 96 ?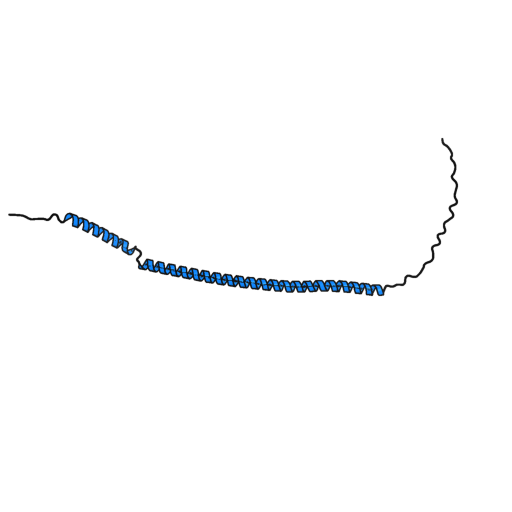 -27.661 -4.035 46.379 1.00 93.94 96 LEU A C 1
ATOM 727 O O . LEU A 1 96 ? -28.412 -3.960 47.351 1.00 93.94 96 LEU A O 1
ATOM 731 N N . ALA A 1 97 ? -26.562 -4.794 46.382 1.00 93.00 97 ALA A N 1
ATOM 732 C CA . ALA A 1 97 ? -26.145 -5.578 47.543 1.00 93.00 97 ALA A CA 1
ATOM 733 C C . ALA A 1 97 ? -25.867 -4.690 48.768 1.00 93.00 97 ALA A C 1
ATOM 735 O O . ALA A 1 97 ? -26.254 -5.038 49.884 1.00 93.00 97 ALA A O 1
ATOM 736 N N . LEU A 1 98 ? -25.259 -3.519 48.562 1.00 93.06 98 LEU A N 1
ATOM 737 C CA . LEU A 1 98 ? -24.963 -2.569 49.633 1.00 93.06 98 LEU A CA 1
ATOM 738 C C . LEU A 1 98 ? -26.250 -1.963 50.225 1.00 93.06 98 LEU A C 1
ATOM 740 O O . LEU A 1 98 ? -26.401 -1.925 51.447 1.00 93.06 98 LEU A O 1
ATOM 744 N N . PHE A 1 99 ? -27.220 -1.584 49.382 1.00 90.62 99 PHE A N 1
ATOM 745 C CA . PHE A 1 99 ? -28.538 -1.116 49.840 1.00 90.62 99 PHE A CA 1
ATOM 746 C C . PHE A 1 99 ? -29.329 -2.205 50.577 1.00 90.62 99 PHE A C 1
ATOM 748 O O . PHE A 1 99 ? -29.878 -1.946 51.651 1.00 90.62 99 PHE A O 1
ATOM 755 N N . ALA A 1 100 ? -29.364 -3.427 50.039 1.00 90.25 100 ALA A N 1
ATOM 756 C CA . ALA A 1 100 ? -30.027 -4.558 50.684 1.00 90.25 100 ALA A CA 1
ATOM 757 C C . ALA A 1 100 ? -29.378 -4.904 52.035 1.00 90.25 100 ALA A C 1
ATOM 759 O O . ALA A 1 100 ? -30.088 -5.171 53.003 1.00 90.25 100 ALA A O 1
ATOM 760 N N . GLY A 1 101 ? -28.046 -4.835 52.130 1.00 87.62 101 GLY A N 1
ATOM 761 C CA . GLY A 1 101 ? -27.308 -5.045 53.375 1.00 87.62 101 GLY A CA 1
ATOM 762 C C . GLY A 1 101 ? -27.675 -4.032 54.462 1.00 87.62 101 GLY A C 1
ATOM 763 O O . GLY A 1 101 ? -27.969 -4.426 55.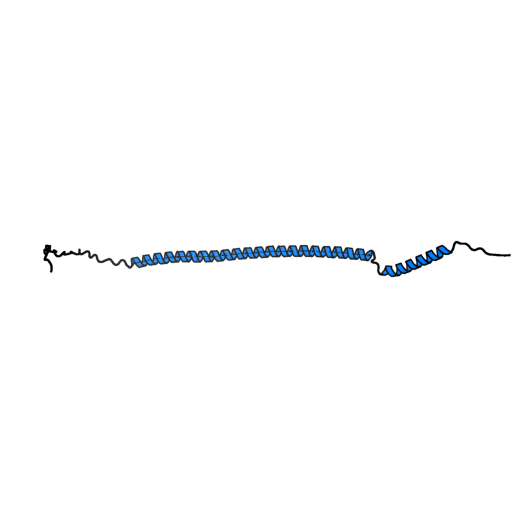589 1.00 87.62 101 GLY A O 1
ATOM 764 N N . ILE A 1 102 ? -27.737 -2.738 54.129 1.00 85.00 102 ILE A N 1
ATOM 765 C CA . ILE A 1 102 ? -28.100 -1.684 55.095 1.00 85.00 102 ILE A CA 1
ATOM 766 C C . ILE A 1 102 ? -29.551 -1.844 55.572 1.00 85.00 102 ILE A C 1
ATOM 768 O O . ILE A 1 102 ? -29.812 -1.771 56.775 1.00 85.00 102 ILE A O 1
ATOM 772 N N . LEU A 1 103 ? -30.493 -2.104 54.658 1.00 81.69 103 LEU A N 1
ATOM 773 C CA . LEU A 1 103 ? -31.894 -2.347 55.022 1.00 81.69 103 LEU A CA 1
ATOM 774 C C . LEU A 1 103 ? -32.056 -3.621 55.862 1.00 81.69 103 LEU A C 1
ATOM 776 O O . LEU A 1 103 ? -32.817 -3.625 56.831 1.00 81.69 103 LEU A O 1
ATOM 780 N N . GLY A 1 104 ? -31.311 -4.679 55.536 1.00 79.62 104 GLY A N 1
ATOM 781 C CA . GLY A 1 104 ? -31.297 -5.927 56.295 1.00 79.62 104 GLY A CA 1
ATOM 782 C C . GLY A 1 104 ? -30.802 -5.735 57.728 1.00 79.62 104 GLY A C 1
ATOM 783 O O . GLY A 1 104 ? -31.464 -6.174 58.668 1.00 79.62 104 GLY A O 1
ATOM 784 N N . VAL A 1 105 ? -29.689 -5.019 57.918 1.00 76.06 105 VAL A N 1
ATOM 785 C CA . VAL A 1 105 ? -29.147 -4.722 59.256 1.00 76.06 105 VAL A CA 1
ATOM 786 C C . VAL A 1 105 ? -30.083 -3.795 60.037 1.00 76.06 105 VAL A C 1
ATOM 788 O O . VAL A 1 105 ? -30.368 -4.064 61.203 1.00 76.06 105 VAL A O 1
ATOM 791 N N . GLY A 1 106 ? -30.624 -2.745 59.410 1.00 71.88 106 GLY A N 1
ATOM 792 C CA . GLY A 1 106 ? -31.569 -1.831 60.061 1.00 71.88 106 GLY A CA 1
ATOM 793 C C . GLY A 1 106 ? -32.850 -2.529 60.537 1.00 71.88 106 GLY A C 1
ATOM 794 O O . GLY A 1 106 ? -33.275 -2.338 61.678 1.00 71.88 106 GLY A O 1
ATOM 795 N N . GLY A 1 107 ? -33.434 -3.396 59.702 1.00 72.00 107 GLY A N 1
ATOM 796 C CA . GLY A 1 107 ? -34.596 -4.209 60.075 1.00 72.00 107 GLY A CA 1
ATOM 797 C C . GLY A 1 107 ? -34.289 -5.228 61.177 1.00 72.00 107 GLY A C 1
ATOM 798 O O . GLY A 1 107 ? -35.076 -5.390 62.113 1.00 72.00 107 GLY A O 1
ATOM 799 N N . PHE A 1 108 ? -33.119 -5.866 61.117 1.00 71.12 108 PHE A N 1
ATOM 800 C CA . PHE A 1 108 ? -32.660 -6.818 62.130 1.00 71.12 108 PHE A CA 1
ATOM 801 C C . PHE A 1 108 ? -32.439 -6.162 63.505 1.00 71.12 108 PHE A C 1
ATOM 803 O O . PHE A 1 108 ? -32.853 -6.719 64.525 1.00 71.12 108 PHE A O 1
ATOM 810 N N . VAL A 1 109 ? -31.863 -4.956 63.551 1.00 73.50 109 VAL A N 1
ATOM 811 C CA . VAL A 1 109 ? -31.670 -4.192 64.797 1.00 73.50 109 VAL A CA 1
ATOM 812 C C . VAL A 1 109 ? -33.016 -3.807 65.421 1.00 73.50 109 VAL A C 1
ATOM 814 O O . VAL A 1 109 ? -33.222 -4.042 66.608 1.00 73.50 109 VAL A O 1
ATOM 817 N N . VAL A 1 110 ? -33.979 -3.310 64.636 1.00 65.31 110 VAL A N 1
ATOM 818 C CA . VAL A 1 110 ? -35.326 -2.977 65.145 1.00 65.31 110 VAL A CA 1
ATOM 819 C C . VAL A 1 110 ? -36.064 -4.215 65.667 1.00 65.31 110 VAL A C 1
ATOM 821 O O . VAL A 1 110 ? -36.737 -4.145 66.698 1.00 65.31 110 VAL A O 1
ATOM 824 N N . SER A 1 111 ? -35.920 -5.363 65.002 1.00 67.62 111 SER A N 1
ATOM 825 C CA . SER A 1 111 ? -36.499 -6.623 65.483 1.00 67.62 111 SER A CA 1
ATOM 826 C C . SER A 1 111 ? -35.822 -7.132 66.761 1.00 67.62 111 SER A C 1
ATOM 828 O O . SER A 1 111 ? -36.495 -7.699 67.619 1.00 67.62 111 SER A O 1
ATOM 830 N N . SER A 1 112 ? -34.518 -6.896 66.922 1.00 64.19 112 SER A N 1
ATOM 831 C CA . SER A 1 112 ? -33.759 -7.284 68.120 1.00 64.19 112 SER A CA 1
ATOM 832 C C . SER A 1 112 ? -34.042 -6.370 69.320 1.00 64.19 112 SER A C 1
ATOM 834 O O . SER A 1 112 ? -33.986 -6.823 70.459 1.00 64.19 112 SER A O 1
ATOM 836 N N . ILE A 1 113 ? -34.411 -5.104 69.082 1.00 62.94 113 ILE A N 1
ATOM 837 C CA . ILE A 1 113 ? -34.799 -4.151 70.139 1.00 62.94 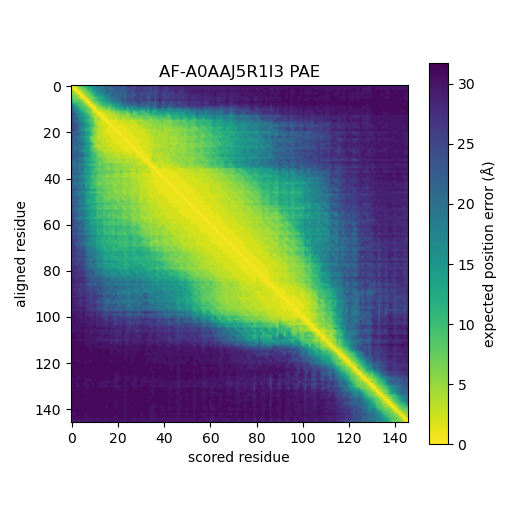113 ILE A CA 1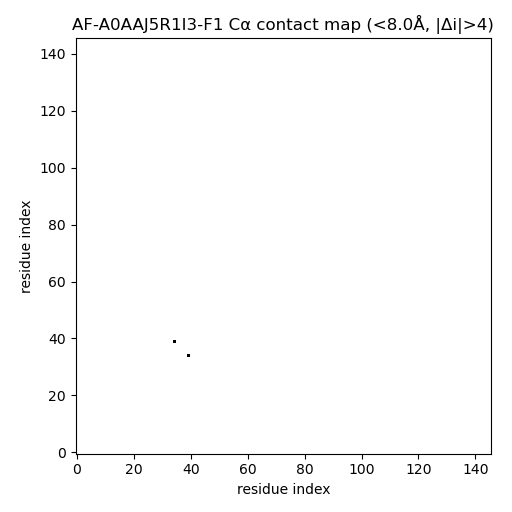
ATOM 838 C C . ILE A 1 113 ? -36.222 -4.426 70.655 1.00 62.94 113 ILE A C 1
ATOM 840 O O . ILE A 1 113 ? -36.496 -4.254 71.840 1.00 62.94 113 ILE A O 1
ATOM 844 N N . LYS A 1 114 ? -37.133 -4.937 69.813 1.00 57.88 114 LYS A N 1
ATOM 845 C CA . LYS A 1 114 ? -38.479 -5.343 70.267 1.00 57.88 114 LYS A CA 1
ATOM 846 C C . LYS A 1 114 ? -38.469 -6.495 71.282 1.00 57.88 114 LYS A C 1
ATOM 848 O O . LYS A 1 114 ? -39.430 -6.625 72.033 1.00 57.88 114 LYS A O 1
ATOM 853 N N . GLY A 1 115 ? -37.397 -7.290 71.334 1.00 58.59 115 GLY A N 1
ATOM 854 C CA . GLY A 1 115 ? -37.180 -8.328 72.350 1.00 58.59 115 GLY A CA 1
ATOM 855 C C . GLY A 1 115 ? -36.521 -7.835 73.646 1.00 58.59 115 GLY A C 1
ATOM 856 O O . GLY A 1 115 ? -36.426 -8.605 74.597 1.00 58.59 115 GLY A O 1
ATOM 857 N N . SER A 1 116 ? -36.078 -6.574 73.708 1.00 61.34 116 SER A N 1
ATOM 858 C CA . SER A 1 116 ? -35.350 -5.996 74.846 1.00 61.34 116 SER A CA 1
ATOM 859 C C . SER A 1 116 ? -36.030 -4.758 75.440 1.00 61.34 116 SER A C 1
ATOM 861 O O . SER A 1 116 ? -35.377 -3.893 76.018 1.00 61.34 116 SER A O 1
ATOM 863 N N . TYR A 1 117 ? -37.363 -4.697 75.399 1.00 53.03 117 TYR A N 1
ATOM 864 C CA . TYR A 1 117 ? -38.113 -3.843 76.323 1.00 53.03 117 TYR A CA 1
ATOM 865 C C . TYR A 1 117 ? -38.286 -4.566 77.661 1.00 53.03 117 TYR A C 1
ATOM 867 O O . TYR A 1 117 ? -39.371 -5.028 78.010 1.00 53.03 117 TYR A O 1
ATOM 875 N N . GLN A 1 118 ? -37.202 -4.685 78.425 1.00 55.31 118 GLN A N 1
ATOM 876 C CA . GLN A 1 118 ? -37.322 -4.988 79.844 1.00 55.31 118 GLN A CA 1
ATOM 877 C C . GLN A 1 118 ? -37.828 -3.714 80.524 1.00 55.31 118 GLN A C 1
ATOM 879 O O . GLN A 1 118 ? -37.166 -2.677 80.480 1.00 55.31 118 GLN A O 1
ATOM 884 N N . ALA A 1 119 ? -39.039 -3.768 81.082 1.00 58.81 119 ALA A N 1
ATOM 885 C CA . ALA A 1 119 ? -39.592 -2.670 81.861 1.00 58.81 119 ALA A CA 1
ATOM 886 C C . ALA A 1 119 ? -38.578 -2.279 82.945 1.00 58.81 119 ALA A C 1
ATOM 888 O O . ALA A 1 119 ? -38.174 -3.124 83.747 1.00 58.81 119 ALA A O 1
ATOM 889 N N . LEU A 1 120 ? -38.152 -1.011 82.960 1.00 52.88 120 LEU A N 1
ATOM 890 C CA . LEU A 1 120 ? -37.399 -0.490 84.093 1.00 52.88 120 LEU A CA 1
ATOM 891 C C . LEU A 1 120 ? -38.281 -0.668 85.338 1.00 52.88 120 LEU A C 1
ATOM 893 O O . LEU A 1 120 ? -39.438 -0.233 85.305 1.00 52.88 120 LEU A O 1
ATOM 897 N N . PRO A 1 121 ? -37.793 -1.284 86.428 1.00 52.22 121 PRO A N 1
ATOM 898 C CA . PRO A 1 121 ? -38.523 -1.237 87.679 1.00 52.22 121 PRO A CA 1
ATOM 899 C C . PRO A 1 121 ? -38.657 0.234 88.081 1.00 52.22 121 PRO A C 1
ATOM 901 O O . PRO A 1 121 ? -37.669 0.945 88.270 1.00 52.22 121 PRO A O 1
ATOM 904 N N . ALA A 1 122 ? -39.900 0.705 88.160 1.00 58.88 122 ALA A N 1
ATOM 905 C CA . ALA A 1 122 ? -40.226 2.014 88.687 1.00 58.88 122 ALA A CA 1
ATOM 906 C C . ALA A 1 122 ? -39.843 2.046 90.171 1.00 58.88 122 ALA A C 1
ATOM 908 O O . ALA A 1 122 ? -40.578 1.548 91.019 1.00 58.88 122 ALA A O 1
ATOM 909 N N . GLN A 1 123 ? -38.685 2.623 90.487 1.00 53.47 123 GLN A N 1
ATOM 910 C CA . GLN A 1 123 ? -38.313 2.922 91.863 1.00 53.47 123 GLN A CA 1
ATOM 911 C C . GLN A 1 123 ? -37.773 4.345 91.971 1.00 53.47 123 GLN A C 1
ATOM 913 O O . GLN A 1 123 ? -36.576 4.595 92.069 1.00 53.47 123 GLN A O 1
ATOM 918 N N . SER A 1 124 ? -38.704 5.294 91.974 1.00 52.09 124 SER A N 1
ATOM 919 C CA . SER A 1 124 ? -38.502 6.625 92.533 1.00 52.09 124 SER A CA 1
ATOM 920 C C . SER A 1 124 ? -38.840 6.582 94.026 1.00 52.09 124 SER A C 1
ATOM 922 O O . SER A 1 124 ? -39.984 6.813 94.413 1.00 52.09 124 SER A O 1
ATOM 924 N N . ALA A 1 125 ? -37.854 6.278 94.870 1.00 52.41 125 ALA A N 1
ATOM 925 C CA . ALA A 1 125 ? -37.902 6.678 96.273 1.00 52.41 125 ALA A CA 1
ATOM 926 C C . ALA A 1 125 ? -37.065 7.964 96.411 1.00 52.41 125 ALA A C 1
ATOM 928 O O . ALA A 1 125 ? -35.888 7.947 96.044 1.00 52.41 125 ALA A O 1
ATOM 929 N N . PRO A 1 126 ? -37.641 9.093 96.865 1.00 61.44 126 PRO A N 1
ATOM 930 C CA . PRO A 1 126 ? -36.898 10.338 97.004 1.00 61.44 126 PRO A CA 1
ATOM 931 C C . PRO A 1 126 ? -35.792 10.183 98.054 1.00 61.44 126 PRO A C 1
ATOM 933 O O . PRO A 1 126 ? -36.035 9.764 99.185 1.00 61.44 126 PRO A O 1
ATOM 936 N N . ILE A 1 127 ? -34.566 10.537 97.668 1.00 69.19 127 ILE A N 1
ATOM 937 C CA . ILE A 1 127 ? -33.413 10.614 98.565 1.00 69.19 127 ILE A CA 1
ATOM 938 C C . ILE A 1 127 ? -33.637 11.811 99.492 1.00 69.19 127 ILE A C 1
ATOM 940 O O . ILE A 1 127 ? -33.547 12.963 99.070 1.00 69.19 127 ILE A O 1
ATOM 944 N N . ILE A 1 128 ? -33.946 11.542 100.761 1.00 63.19 128 ILE A N 1
ATOM 945 C CA . ILE A 1 128 ? -33.978 12.573 101.799 1.00 63.19 128 ILE A CA 1
ATOM 946 C C . ILE A 1 128 ? -32.529 12.894 102.170 1.00 63.19 128 ILE A C 1
ATOM 948 O O . ILE A 1 128 ? -31.868 12.127 102.866 1.00 63.19 128 ILE A O 1
ATOM 952 N N . ILE A 1 129 ? -32.029 14.034 101.694 1.00 62.38 129 ILE A N 1
ATOM 953 C CA . ILE A 1 129 ? -30.746 14.586 102.132 1.00 62.38 129 ILE A CA 1
ATOM 954 C C . ILE A 1 129 ? -30.969 15.182 103.527 1.00 62.38 129 ILE A C 1
ATOM 956 O 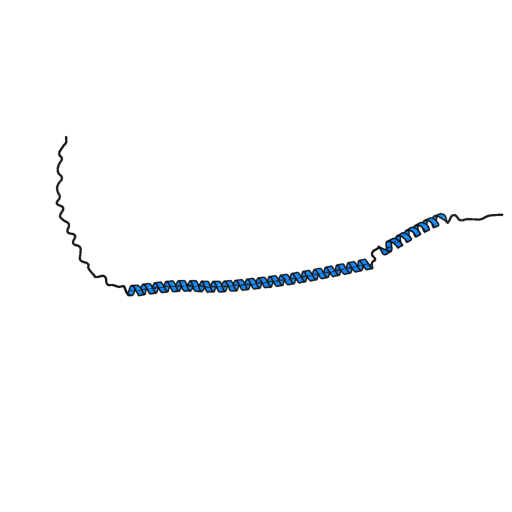O . ILE A 1 129 ? -31.498 16.283 103.667 1.00 62.38 129 ILE A O 1
ATOM 960 N N . GLN A 1 130 ? -30.590 14.447 104.571 1.00 53.22 130 GLN A N 1
ATOM 961 C CA . GLN A 1 130 ? -30.463 15.008 105.915 1.00 53.22 130 GLN A CA 1
ATOM 962 C C . GLN A 1 130 ? -29.195 15.869 105.950 1.00 53.22 130 GLN A C 1
ATOM 964 O O . GLN A 1 130 ? -28.087 15.337 105.975 1.00 53.22 130 GLN A O 1
ATOM 969 N N . LEU A 1 131 ? -29.336 17.198 105.929 1.00 59.94 131 LEU A N 1
ATOM 970 C CA . LEU A 1 131 ? -28.220 18.081 106.268 1.00 59.94 131 LEU A CA 1
ATOM 971 C C . LEU A 1 131 ? -28.028 18.049 107.793 1.00 59.94 131 LEU A C 1
ATOM 973 O O . LEU A 1 131 ? -28.956 18.426 108.514 1.00 59.94 131 LEU A O 1
ATOM 977 N N . PRO A 1 132 ? -26.857 17.649 108.321 1.00 58.81 132 PRO A N 1
ATOM 978 C CA . PRO A 1 132 ? -26.542 17.910 109.716 1.00 58.81 132 PRO A CA 1
ATOM 979 C C . PRO A 1 132 ? -26.407 19.424 109.908 1.00 58.81 132 PRO A C 1
ATOM 981 O O . PRO A 1 132 ? -25.680 20.093 109.171 1.00 58.81 132 PRO A O 1
ATOM 984 N N . ALA A 1 133 ? -27.126 19.967 110.891 1.00 55.97 133 ALA A N 1
ATOM 985 C CA . ALA A 1 133 ? -27.049 21.368 111.277 1.00 55.97 133 ALA A CA 1
ATOM 986 C C . ALA A 1 133 ? -25.603 21.723 111.665 1.00 55.97 133 ALA A C 1
ATOM 988 O O . ALA A 1 133 ? -25.131 21.370 112.745 1.00 55.97 133 ALA A O 1
ATOM 989 N N . GLN A 1 134 ? -24.885 22.408 110.772 1.00 54.59 134 GLN A N 1
ATOM 990 C CA . GLN A 1 134 ? -23.594 23.012 111.085 1.00 54.59 134 GLN A CA 1
ATOM 991 C C . GLN A 1 134 ? -23.849 24.172 112.046 1.00 54.59 134 GLN A C 1
ATOM 993 O O . GLN A 1 134 ? -24.285 25.253 111.652 1.00 54.59 134 GLN A O 1
ATOM 998 N N . ALA A 1 135 ? -23.629 23.912 113.333 1.00 57.06 135 ALA A N 1
ATOM 999 C CA . ALA A 1 135 ? -23.613 24.937 114.357 1.00 57.06 135 ALA A CA 1
ATOM 1000 C C . ALA A 1 135 ? -22.496 25.938 114.027 1.00 57.06 135 ALA A C 1
ATOM 1002 O O . ALA A 1 135 ? -21.319 25.580 113.998 1.00 57.06 135 ALA A O 1
ATOM 1003 N N . LEU A 1 136 ? -22.888 27.188 113.769 1.00 51.56 136 LEU A N 1
ATOM 1004 C CA . LEU A 1 136 ? -21.999 28.343 113.722 1.00 51.56 136 LEU A CA 1
ATOM 1005 C C . LEU A 1 136 ? -21.142 28.372 114.994 1.00 51.56 136 LEU A C 1
ATOM 1007 O O . LEU A 1 136 ? -21.630 28.747 116.059 1.00 51.56 136 LEU A O 1
ATOM 1011 N N . GLN A 1 137 ? -19.870 27.992 114.891 1.00 57.00 137 GLN A N 1
ATOM 1012 C CA . GLN A 1 137 ? -18.884 28.310 115.917 1.00 57.00 137 GLN A CA 1
ATOM 1013 C C . GLN A 1 137 ? -18.311 29.704 115.607 1.00 57.00 137 GLN A C 1
ATOM 1015 O O . GLN A 1 137 ? -17.682 29.876 114.561 1.00 57.00 137 GLN A O 1
ATOM 1020 N N . PRO A 1 138 ? -18.565 30.723 116.451 1.00 59.91 138 PRO A N 1
ATOM 1021 C CA . PRO A 1 138 ? -18.032 32.064 116.246 1.00 59.91 138 PRO A CA 1
ATOM 1022 C C . PRO A 1 138 ? -16.501 32.111 116.435 1.00 59.91 138 PRO A C 1
ATOM 1024 O O . PRO A 1 138 ? -15.940 31.304 117.179 1.00 59.91 138 PRO A O 1
ATOM 1027 N N . PRO A 1 139 ? -15.820 33.050 115.752 1.00 62.62 139 PRO A N 1
ATOM 1028 C CA . PRO A 1 139 ? -14.367 33.062 115.584 1.00 62.62 139 PRO A CA 1
ATOM 1029 C C . PRO A 1 139 ? -13.610 33.273 116.907 1.00 62.62 139 PRO A C 1
ATOM 1031 O O . PRO A 1 139 ? -13.890 34.241 117.620 1.00 62.62 139 PRO A O 1
ATOM 1034 N N . PRO A 1 140 ? -12.602 32.438 117.225 1.00 61.72 140 PRO A N 1
ATOM 1035 C CA . PRO A 1 140 ? -11.682 32.715 118.318 1.00 61.72 140 PRO A CA 1
ATOM 1036 C C . PRO A 1 140 ? -10.814 33.937 118.008 1.00 61.72 140 PRO A C 1
ATOM 1038 O O . PRO A 1 140 ? -10.115 34.010 116.998 1.00 61.72 140 PRO A O 1
ATOM 1041 N N . GLN A 1 141 ? -10.917 34.909 118.907 1.00 59.53 141 GLN A N 1
ATOM 1042 C CA . GLN A 1 141 ? -10.227 36.188 118.917 1.00 59.53 141 GLN A CA 1
ATOM 1043 C C . GLN A 1 141 ? -8.704 36.036 119.037 1.00 59.53 141 GLN A C 1
ATOM 1045 O O . GLN A 1 141 ? -8.182 35.055 119.560 1.00 59.53 141 GLN A O 1
ATOM 1050 N N . ALA A 1 142 ? -8.016 37.072 118.559 1.00 54.16 142 ALA A N 1
ATOM 1051 C CA . ALA A 1 142 ? -6.573 37.241 118.543 1.00 54.16 142 ALA A CA 1
ATOM 1052 C C . ALA A 1 142 ? -5.871 36.898 119.870 1.00 54.16 142 ALA A C 1
ATOM 1054 O O . ALA A 1 142 ? -6.242 37.397 120.931 1.00 54.16 142 ALA A O 1
ATOM 1055 N N . ALA A 1 143 ? -4.755 36.175 119.773 1.00 54.09 143 ALA A N 1
ATOM 1056 C CA . ALA A 1 143 ? -3.716 36.159 120.792 1.00 54.09 143 ALA A CA 1
ATOM 1057 C C . ALA A 1 143 ? -2.345 36.325 120.121 1.00 54.09 143 ALA A C 1
ATOM 1059 O O . ALA A 1 143 ? -2.045 35.722 119.094 1.00 54.09 143 ALA A O 1
ATOM 1060 N N . LYS A 1 144 ? -1.577 37.247 120.691 1.00 48.44 144 LYS A N 1
ATOM 1061 C CA . LYS A 1 144 ? -0.307 37.805 120.228 1.00 48.44 144 LYS A CA 1
ATOM 1062 C C . LYS A 1 144 ? 0.862 36.827 120.467 1.00 48.44 144 LYS A C 1
ATOM 1064 O O . LYS A 1 144 ? 0.792 36.067 121.421 1.00 48.44 144 LYS A O 1
ATOM 1069 N N . GLN A 1 145 ? 1.880 36.919 119.596 1.00 37.78 145 GLN A N 1
ATOM 1070 C CA . GLN A 1 145 ? 3.357 36.878 119.787 1.00 37.78 145 GLN A CA 1
ATOM 1071 C C . GLN A 1 145 ? 3.970 36.229 121.053 1.00 37.78 145 GLN A C 1
ATOM 1073 O O . GLN A 1 145 ? 3.414 36.339 122.143 1.00 37.78 145 GLN A O 1
ATOM 1078 N N . PRO A 1 146 ? 5.175 35.635 120.946 1.00 56.00 146 PRO A N 1
ATOM 1079 C CA . PRO A 1 146 ? 6.420 36.428 120.886 1.00 56.00 146 PRO A CA 1
ATOM 1080 C C . PRO A 1 146 ? 7.184 36.349 119.558 1.00 56.00 146 PRO A C 1
ATOM 1082 O O . PRO A 1 146 ? 7.164 35.280 118.913 1.00 56.00 146 PRO A O 1
#

pLDDT: mean 80.93, std 18.0, range [37.78, 98.19]

Radius of gyration: 64.26 Å; Cα contacts (8 Å, |Δi|>4): 1; chains: 1; bounding box: 98×46×202 Å